Protein AF-A0A841CQZ8-F1 (afdb_monomer_lite)

Foldseek 3Di:
DPPVQADFAFDDADPVQCWTATQVGDIHNDDDDDDPVPDPRHHDPRRVVVVVVVD

Structure (mmCIF, N/CA/C/O backbone):
data_AF-A0A841CQZ8-F1
#
_entry.id   AF-A0A841CQZ8-F1
#
loop_
_atom_site.group_PDB
_atom_site.id
_atom_site.type_symbol
_atom_site.label_atom_id
_atom_site.label_alt_id
_atom_site.label_comp_id
_atom_site.label_asym_id
_atom_site.label_entity_id
_atom_site.label_seq_id
_atom_site.pdbx_PDB_ins_code
_atom_site.Cartn_x
_atom_site.Cartn_y
_atom_site.Cartn_z
_atom_site.occupancy
_atom_site.B_iso_or_equiv
_atom_site.auth_seq_id
_atom_site.auth_comp_id
_atom_site.auth_asym_id
_atom_site.auth_atom_id
_atom_site.pdbx_PDB_model_num
ATOM 1 N N . MET A 1 1 ? 13.505 -2.089 6.879 1.00 42.94 1 MET A N 1
ATOM 2 C CA . MET A 1 1 ? 13.782 -1.542 5.538 1.00 42.94 1 MET A CA 1
ATOM 3 C C . MET A 1 1 ? 12.441 -1.106 4.990 1.00 42.94 1 MET A C 1
ATOM 5 O O . MET A 1 1 ? 11.741 -1.911 4.392 1.00 42.94 1 MET A O 1
ATOM 9 N N . SER A 1 2 ? 12.018 0.096 5.377 1.00 48.12 2 SER A N 1
ATOM 10 C CA . SER A 1 2 ? 10.832 0.722 4.805 1.00 48.12 2 SER A CA 1
ATOM 11 C C . SER A 1 2 ? 11.229 1.164 3.406 1.00 48.12 2 SER A C 1
ATOM 13 O O . SER A 1 2 ? 12.281 1.767 3.221 1.00 48.12 2 SER A O 1
ATOM 15 N N . ASP A 1 3 ? 10.458 0.764 2.409 1.00 55.12 3 ASP A N 1
ATOM 16 C CA . ASP A 1 3 ? 10.647 1.171 1.021 1.00 55.12 3 ASP A CA 1
ATOM 17 C C . ASP A 1 3 ? 10.202 2.646 0.897 1.00 55.12 3 ASP A C 1
ATOM 19 O O . ASP A 1 3 ? 9.168 2.960 0.316 1.00 55.12 3 ASP A O 1
ATOM 23 N N . ASP A 1 4 ? 10.958 3.564 1.516 1.00 61.31 4 ASP A N 1
ATOM 24 C CA . ASP A 1 4 ? 10.614 4.989 1.703 1.00 61.31 4 ASP A CA 1
ATOM 25 C C . ASP A 1 4 ? 10.446 5.771 0.379 1.00 61.31 4 ASP A C 1
ATOM 27 O O . ASP A 1 4 ? 10.090 6.946 0.377 1.00 61.31 4 ASP A O 1
ATOM 31 N N . ASN A 1 5 ? 10.674 5.124 -0.768 1.00 70.31 5 ASN A N 1
ATOM 32 C CA . ASN A 1 5 ? 10.511 5.697 -2.105 1.00 70.31 5 ASN A CA 1
ATOM 33 C C . ASN A 1 5 ? 9.351 5.098 -2.918 1.00 70.31 5 ASN A C 1
ATOM 35 O O . ASN A 1 5 ? 9.238 5.385 -4.116 1.00 70.31 5 ASN A O 1
ATOM 39 N N . LEU A 1 6 ? 8.486 4.284 -2.301 1.00 82.38 6 LEU A N 1
ATOM 40 C CA . LEU A 1 6 ? 7.305 3.750 -2.972 1.00 82.38 6 LEU A CA 1
ATOM 41 C C . LEU A 1 6 ? 6.042 4.566 -2.687 1.00 82.38 6 LEU A C 1
ATOM 43 O O . LEU A 1 6 ? 5.777 5.009 -1.574 1.00 82.38 6 LEU A O 1
ATOM 47 N N . ILE A 1 7 ? 5.218 4.727 -3.718 1.00 85.31 7 ILE A N 1
ATOM 48 C CA . ILE A 1 7 ? 3.867 5.267 -3.604 1.00 85.31 7 ILE A CA 1
ATOM 49 C C . ILE A 1 7 ? 2.978 4.172 -3.017 1.00 85.31 7 ILE A C 1
ATOM 51 O O . ILE A 1 7 ? 2.828 3.086 -3.594 1.00 85.31 7 ILE A O 1
ATOM 55 N N . HIS A 1 8 ? 2.379 4.475 -1.868 1.00 88.00 8 HIS A N 1
ATOM 56 C CA . HIS A 1 8 ? 1.401 3.622 -1.213 1.00 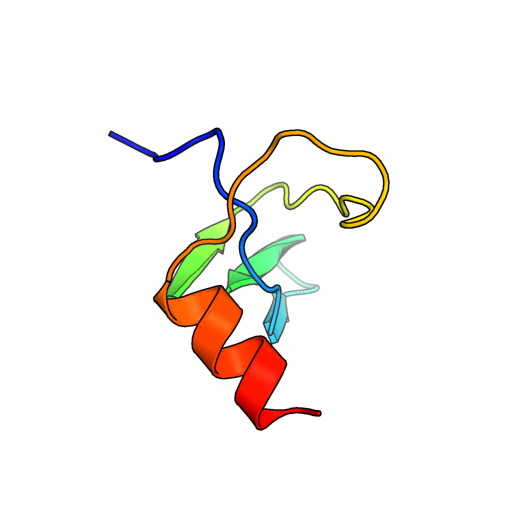88.00 8 HIS A CA 1
ATOM 57 C C . HIS A 1 8 ? 0.010 4.245 -1.306 1.00 88.00 8 HIS A C 1
ATOM 59 O O . HIS A 1 8 ? -0.184 5.410 -0.973 1.00 88.00 8 HIS A O 1
ATOM 65 N N . LEU A 1 9 ? -0.966 3.450 -1.744 1.00 87.56 9 LEU A N 1
ATOM 66 C CA . LEU A 1 9 ? -2.351 3.888 -1.852 1.00 87.56 9 LEU A CA 1
ATOM 67 C C . LEU A 1 9 ? -2.957 3.961 -0.454 1.00 87.56 9 LEU A C 1
ATOM 69 O O . LEU A 1 9 ? -3.130 2.920 0.180 1.00 87.56 9 LEU A O 1
ATOM 73 N N . GLU A 1 10 ? -3.300 5.157 0.013 1.00 88.88 10 GLU A N 1
ATOM 74 C CA . GLU A 1 10 ? -4.104 5.316 1.224 1.00 88.88 10 GLU A CA 1
ATOM 75 C C . GLU A 1 10 ? -5.513 4.751 0.981 1.00 88.88 10 GLU A C 1
ATOM 77 O O . GLU A 1 10 ? -6.184 5.082 0.001 1.00 88.88 10 GLU A O 1
ATOM 82 N N . VAL A 1 11 ? -5.958 3.849 1.859 1.00 87.50 11 VAL A N 1
ATOM 83 C CA . VAL A 1 11 ? -7.301 3.246 1.788 1.00 87.50 11 VAL A CA 1
ATOM 84 C C . VAL A 1 11 ? -8.192 3.656 2.945 1.00 87.50 11 VAL A C 1
ATOM 86 O O . VAL A 1 11 ? -9.410 3.624 2.801 1.00 87.50 11 VAL A O 1
ATOM 89 N N . SER A 1 12 ? -7.604 4.021 4.080 1.00 86.62 12 SER A N 1
ATOM 90 C CA . SER A 1 12 ? -8.330 4.482 5.256 1.00 86.62 12 SER A CA 1
ATOM 91 C C . SER A 1 12 ? -7.426 5.365 6.100 1.00 86.62 12 SER A C 1
ATOM 93 O O . SER A 1 12 ? -6.228 5.107 6.194 1.00 86.62 12 SER A O 1
ATOM 95 N N . ARG A 1 13 ? -7.996 6.376 6.752 1.00 87.00 13 ARG A N 1
ATOM 96 C CA . ARG A 1 13 ? -7.280 7.240 7.688 1.00 87.00 13 ARG A CA 1
ATOM 97 C C . ARG A 1 13 ? -8.018 7.283 9.014 1.00 87.00 13 ARG A C 1
ATOM 99 O O . ARG A 1 13 ? -9.209 7.566 9.076 1.00 87.00 13 ARG A O 1
ATOM 106 N N . SER A 1 14 ? -7.295 7.002 10.090 1.00 85.75 14 SER A N 1
ATOM 107 C CA . SER A 1 14 ? -7.825 7.062 11.447 1.00 85.75 14 SER A CA 1
ATOM 108 C C . SER A 1 14 ? -7.785 8.497 11.963 1.00 85.75 14 SER A C 1
ATOM 110 O O . SER A 1 14 ? -6.717 9.001 12.300 1.00 85.75 14 SER A O 1
ATOM 112 N N . TRP A 1 15 ? -8.942 9.145 12.102 1.00 82.06 15 TRP A N 1
ATOM 113 C CA . TRP A 1 15 ? -9.022 10.516 12.632 1.00 82.06 15 TRP A CA 1
ATOM 114 C C . TRP A 1 15 ? -8.564 10.652 14.093 1.00 82.06 15 TRP A C 1
ATOM 116 O O . TRP A 1 15 ? -8.082 11.709 14.478 1.00 82.06 15 TRP A O 1
ATOM 126 N N . TRP A 1 16 ? -8.652 9.586 14.895 1.00 84.69 16 TRP A N 1
ATOM 127 C CA . TRP A 1 16 ? -8.237 9.594 16.306 1.00 84.69 16 TRP A CA 1
ATOM 128 C C . TRP A 1 16 ? -6.720 9.569 16.508 1.00 84.69 16 TRP A C 1
ATOM 130 O O . TRP A 1 16 ? -6.217 10.112 17.484 1.00 84.69 16 TRP A O 1
ATOM 140 N N . THR A 1 17 ? -5.991 8.899 15.614 1.00 84.62 17 THR A N 1
ATOM 141 C CA . THR A 1 17 ? -4.539 8.688 15.744 1.00 84.62 17 THR A CA 1
ATOM 142 C C . THR A 1 17 ? -3.737 9.386 14.652 1.00 84.62 17 THR A C 1
ATOM 144 O O . THR A 1 17 ? -2.513 9.343 14.689 1.00 84.62 17 THR A O 1
ATOM 147 N N . GLY A 1 18 ? -4.405 9.982 13.661 1.00 82.56 18 GLY A N 1
ATOM 148 C CA . GLY A 1 18 ? -3.788 10.592 12.483 1.00 82.56 18 GLY A CA 1
ATOM 149 C C . GLY A 1 18 ? -3.233 9.591 11.467 1.00 82.56 18 GLY A C 1
ATOM 150 O O . GLY A 1 18 ? -2.896 10.000 10.359 1.00 82.56 18 GLY A O 1
ATOM 151 N N . LYS A 1 19 ? -3.185 8.297 11.810 1.00 86.56 19 LYS A N 1
ATOM 152 C CA . LYS A 1 19 ? -2.513 7.254 11.032 1.00 86.56 19 LYS A CA 1
ATOM 153 C C . LYS A 1 19 ? -3.300 6.867 9.786 1.00 86.56 19 LYS A C 1
ATOM 155 O O . LYS A 1 19 ? -4.506 6.620 9.851 1.00 86.56 19 LYS A O 1
ATOM 160 N N . SER A 1 20 ? -2.581 6.708 8.688 1.00 86.62 20 SER A N 1
ATOM 161 C CA . SER A 1 20 ? -3.101 6.263 7.403 1.00 86.62 20 SER A CA 1
ATOM 162 C C . SER A 1 20 ? -2.788 4.792 7.172 1.00 86.62 20 SER A C 1
ATOM 164 O O . SER A 1 20 ? -1.639 4.357 7.231 1.00 86.62 20 SER A O 1
ATOM 166 N N . THR A 1 21 ? -3.819 4.007 6.899 1.00 88.94 21 THR A N 1
ATOM 167 C CA . THR A 1 21 ? -3.708 2.618 6.468 1.00 88.94 21 THR A CA 1
ATOM 168 C C . THR A 1 21 ? -3.694 2.570 4.949 1.00 88.94 21 THR A C 1
ATOM 170 O O . THR A 1 21 ? -4.545 3.148 4.270 1.00 88.94 21 THR A O 1
ATOM 173 N N . THR A 1 22 ? -2.717 1.852 4.414 1.00 89.69 22 THR A N 1
ATOM 174 C CA . THR A 1 22 ? -2.491 1.701 2.978 1.00 89.69 22 THR A CA 1
ATOM 175 C C . THR A 1 22 ? -3.028 0.369 2.457 1.00 89.69 22 THR A C 1
ATOM 177 O O . THR A 1 22 ? -3.237 -0.573 3.222 1.00 89.69 22 THR A O 1
ATOM 180 N N . ALA A 1 23 ? -3.226 0.263 1.141 1.00 88.38 23 ALA A N 1
ATOM 181 C CA . ALA A 1 23 ? -3.751 -0.945 0.497 1.00 88.38 23 ALA A CA 1
ATOM 182 C C . ALA A 1 23 ? -2.856 -2.177 0.704 1.00 88.38 23 ALA A C 1
ATOM 184 O O . ALA A 1 23 ? -3.345 -3.301 0.722 1.00 88.38 23 ALA A O 1
ATOM 185 N N . CYS A 1 24 ? -1.549 -1.975 0.887 1.00 87.88 24 CYS A N 1
ATOM 186 C CA . CYS A 1 24 ? -0.606 -3.051 1.181 1.00 87.88 24 CYS A CA 1
ATOM 187 C C . CYS A 1 24 ? -0.562 -3.451 2.667 1.00 87.88 24 CYS A C 1
ATOM 189 O O . CYS A 1 24 ? 0.273 -4.266 3.045 1.00 87.88 24 CYS A O 1
ATOM 191 N N . GLY A 1 25 ? -1.421 -2.874 3.516 1.00 86.62 25 GLY A N 1
ATOM 192 C CA . GLY A 1 25 ? -1.505 -3.186 4.946 1.00 8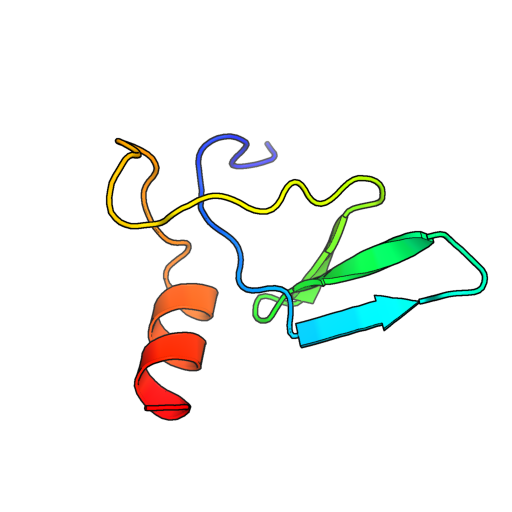6.62 25 GLY A CA 1
ATOM 193 C C . GLY A 1 25 ? -0.526 -2.413 5.832 1.00 86.62 25 GLY A C 1
ATOM 194 O O . GLY A 1 25 ? -0.493 -2.637 7.041 1.00 86.62 25 GLY A O 1
ATOM 195 N N . LEU A 1 26 ? 0.256 -1.481 5.273 1.00 86.25 26 LEU A N 1
ATOM 196 C CA . LEU A 1 26 ? 1.121 -0.618 6.077 1.00 86.25 26 LEU A CA 1
ATOM 197 C C . LEU A 1 26 ? 0.299 0.485 6.737 1.00 86.25 26 LEU A C 1
ATOM 199 O O . LEU A 1 26 ? -0.563 1.091 6.098 1.00 86.25 26 LEU A O 1
ATOM 203 N N . THR A 1 27 ? 0.605 0.754 8.003 1.00 86.88 27 THR A N 1
ATOM 204 C CA . THR A 1 27 ? 0.067 1.895 8.746 1.00 86.88 27 THR A CA 1
ATOM 205 C C . THR A 1 27 ? 1.158 2.950 8.872 1.00 86.88 27 THR A C 1
ATOM 207 O O . THR A 1 27 ? 2.177 2.704 9.514 1.00 86.88 27 THR A O 1
ATOM 210 N N . ILE A 1 28 ? 0.942 4.111 8.261 1.00 84.44 28 ILE A N 1
ATOM 211 C CA . ILE A 1 28 ? 1.898 5.215 8.183 1.00 84.44 28 ILE A CA 1
ATOM 212 C C . ILE A 1 28 ? 1.351 6.377 9.028 1.00 84.44 28 ILE A C 1
ATOM 214 O O . ILE A 1 28 ? 0.212 6.788 8.808 1.00 84.44 28 ILE A O 1
ATOM 218 N N . PRO A 1 29 ? 2.096 6.881 10.028 1.00 78.94 29 PRO A N 1
ATOM 219 C CA . PRO A 1 29 ? 1.626 7.969 10.888 1.00 78.94 29 PRO A CA 1
ATOM 220 C C . PRO A 1 29 ? 1.548 9.332 10.179 1.00 78.94 29 PRO A C 1
ATOM 222 O O . PRO A 1 29 ? 0.669 10.113 10.519 1.00 78.94 29 PRO A O 1
ATOM 225 N N . ASP A 1 30 ? 2.378 9.562 9.160 1.00 71.62 30 ASP A N 1
ATOM 226 C CA . ASP A 1 30 ? 2.432 10.795 8.363 1.00 71.62 30 ASP A CA 1
ATOM 227 C C . ASP A 1 30 ? 2.421 10.450 6.868 1.00 71.62 30 ASP A C 1
ATOM 2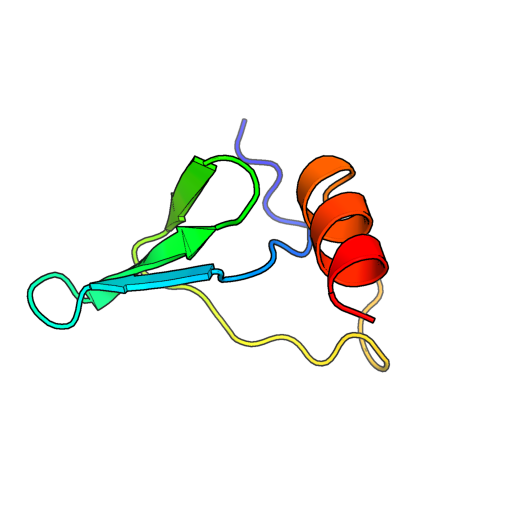29 O O . ASP A 1 30 ? 3.454 10.419 6.201 1.00 71.62 30 ASP A O 1
ATOM 233 N N . ALA A 1 31 ? 1.250 10.100 6.333 1.00 72.00 31 ALA A N 1
ATOM 234 C CA . ALA A 1 31 ? 1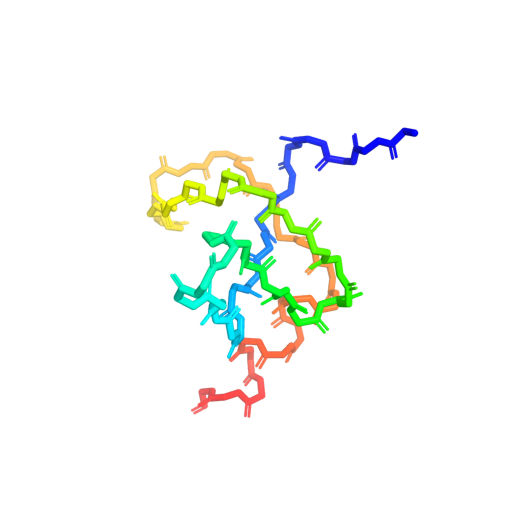.119 9.895 4.895 1.00 72.00 31 ALA A CA 1
ATOM 235 C C . ALA A 1 31 ? 1.082 11.249 4.171 1.00 72.00 31 ALA A C 1
ATOM 237 O O . ALA A 1 31 ? 0.154 12.040 4.350 1.00 72.00 31 ALA A O 1
ATOM 238 N N . GLU A 1 32 ? 2.079 11.500 3.325 1.00 73.31 32 GLU A N 1
ATOM 239 C CA . GLU A 1 32 ? 2.079 12.635 2.405 1.00 73.31 32 GLU A CA 1
ATOM 240 C C . GLU A 1 32 ? 1.371 12.260 1.098 1.00 73.31 32 GLU A C 1
ATOM 242 O O . GLU A 1 32 ? 1.701 11.265 0.446 1.00 73.31 32 GLU A O 1
ATOM 247 N N . GLY A 1 33 ? 0.397 13.076 0.691 1.00 72.62 33 GLY A N 1
ATOM 248 C CA . GLY A 1 33 ? -0.241 12.944 -0.614 1.00 72.62 33 GLY A CA 1
ATOM 249 C C . GLY A 1 33 ? 0.741 13.313 -1.722 1.00 72.62 33 GLY A C 1
ATOM 250 O O . GLY A 1 33 ? 1.197 14.452 -1.795 1.00 72.62 33 GLY A O 1
ATOM 251 N N . VAL A 1 34 ? 1.054 12.363 -2.601 1.00 76.75 34 VAL A N 1
ATOM 252 C CA . VAL A 1 34 ? 1.927 12.591 -3.760 1.00 76.75 34 VAL A CA 1
ATOM 253 C C . VAL A 1 34 ? 1.127 12.619 -5.053 1.00 76.75 34 VAL A C 1
ATOM 255 O O . VAL A 1 34 ? 0.254 11.783 -5.291 1.00 76.75 34 VAL A O 1
ATOM 258 N N . TRP A 1 35 ? 1.454 13.570 -5.923 1.00 71.62 35 TRP A N 1
ATOM 259 C CA . TRP A 1 35 ? 0.901 13.627 -7.270 1.00 71.62 35 TRP A CA 1
ATOM 260 C C . TRP A 1 35 ? 1.652 12.651 -8.175 1.00 71.62 35 TRP A C 1
ATOM 262 O O . TRP A 1 35 ? 2.826 12.835 -8.488 1.00 71.62 35 TRP A O 1
ATOM 272 N N . THR A 1 36 ? 0.955 11.609 -8.615 1.00 74.06 36 THR A N 1
ATOM 273 C CA . THR A 1 36 ? 1.528 10.465 -9.345 1.00 74.06 36 THR A CA 1
ATOM 274 C C . THR A 1 36 ? 2.048 10.808 -10.744 1.00 74.06 36 THR A C 1
ATOM 276 O O . THR A 1 36 ? 2.777 10.016 -11.327 1.00 74.06 36 THR A O 1
ATOM 279 N N . TRP A 1 37 ? 1.704 11.984 -11.278 1.00 71.81 37 TRP A N 1
ATOM 280 C CA . TRP A 1 37 ? 2.141 12.490 -12.585 1.00 71.81 37 TRP A CA 1
ATOM 281 C C . TRP A 1 37 ? 3.425 13.339 -12.524 1.00 71.81 37 TRP A C 1
ATOM 283 O O . TRP A 1 37 ? 3.997 13.616 -13.572 1.00 71.81 37 TRP A O 1
ATOM 293 N N . PHE A 1 38 ? 3.893 13.740 -11.332 1.00 72.69 38 PHE A N 1
ATOM 294 C CA . PHE A 1 38 ? 5.077 14.603 -11.133 1.00 72.69 38 PHE A CA 1
ATOM 295 C C . PHE A 1 38 ? 6.075 14.005 -10.129 1.00 72.69 38 PHE A C 1
ATOM 297 O O . PHE A 1 38 ? 6.702 14.711 -9.340 1.00 72.69 38 PHE A O 1
ATOM 304 N N . THR A 1 39 ? 6.217 12.681 -10.121 1.00 74.31 39 THR A N 1
ATOM 305 C CA . THR A 1 39 ? 7.142 12.002 -9.213 1.00 74.31 39 THR A CA 1
ATOM 306 C C . THR A 1 39 ? 7.862 10.847 -9.900 1.00 74.31 39 THR A C 1
ATOM 308 O O . THR A 1 39 ? 7.245 10.065 -10.616 1.00 74.31 39 THR A O 1
ATOM 311 N N . ASP A 1 40 ? 9.164 10.714 -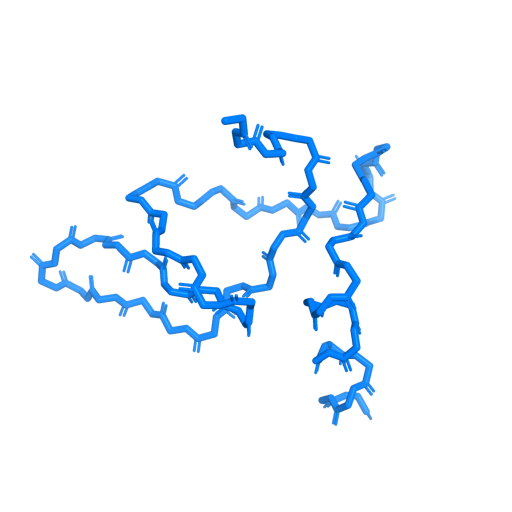9.641 1.00 77.31 40 ASP A N 1
ATOM 312 C CA . ASP A 1 40 ? 9.965 9.540 -10.018 1.00 77.31 40 ASP A CA 1
ATOM 313 C C . ASP A 1 40 ? 9.758 8.348 -9.060 1.00 77.31 40 ASP A C 1
ATOM 315 O O . ASP A 1 40 ? 10.385 7.293 -9.208 1.00 77.31 40 ASP A O 1
ATOM 319 N N . ARG A 1 41 ? 8.888 8.497 -8.048 1.00 81.88 41 ARG A N 1
ATOM 320 C CA . ARG A 1 41 ? 8.565 7.431 -7.093 1.00 81.88 41 ARG A CA 1
ATOM 321 C C . ARG A 1 41 ? 7.820 6.302 -7.799 1.00 81.88 41 ARG A C 1
ATOM 323 O O . ARG A 1 41 ? 6.895 6.520 -8.581 1.00 81.88 41 ARG A O 1
ATOM 330 N N . LYS A 1 42 ? 8.201 5.064 -7.493 1.00 84.69 42 LYS A N 1
ATOM 331 C CA . LYS A 1 42 ? 7.550 3.872 -8.054 1.00 84.69 42 LYS A CA 1
ATOM 332 C C . LYS A 1 42 ? 6.362 3.473 -7.199 1.00 84.69 42 LYS A C 1
ATOM 334 O O . LYS A 1 42 ? 6.374 3.669 -5.996 1.00 84.69 42 LYS A O 1
ATOM 339 N N . TRP A 1 43 ? 5.343 2.864 -7.786 1.00 86.44 43 TRP A N 1
ATOM 340 C CA . TRP A 1 43 ? 4.249 2.317 -6.990 1.00 86.44 43 TRP A CA 1
ATOM 341 C C . TRP A 1 43 ? 4.650 1.025 -6.286 1.00 86.44 43 TRP A C 1
ATOM 343 O O . TRP A 1 43 ? 5.307 0.154 -6.863 1.00 86.44 43 TRP A O 1
ATOM 353 N N . CYS A 1 44 ? 4.183 0.858 -5.051 1.00 87.75 44 CYS A N 1
ATOM 354 C CA . CYS A 1 44 ? 4.161 -0.458 -4.431 1.00 87.75 44 CYS A CA 1
ATOM 355 C C . CYS A 1 44 ? 3.262 -1.383 -5.265 1.00 87.75 44 CYS A C 1
ATOM 357 O O . CYS A 1 44 ? 2.117 -1.032 -5.5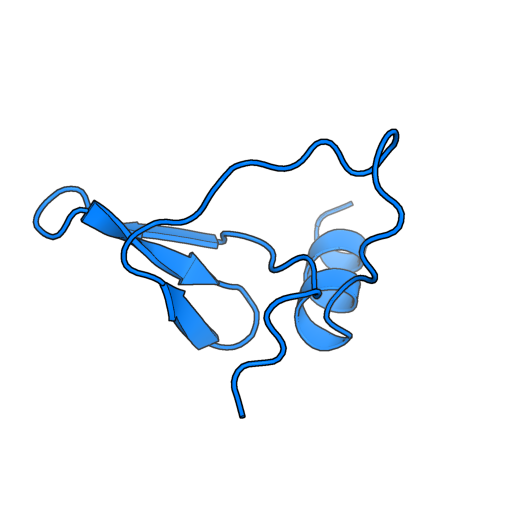35 1.00 87.75 44 CYS A O 1
ATOM 359 N N . ARG A 1 45 ? 3.744 -2.578 -5.640 1.00 88.19 45 ARG A N 1
ATOM 360 C CA . ARG A 1 45 ? 2.999 -3.526 -6.500 1.00 88.19 45 ARG A CA 1
ATOM 361 C C . ARG A 1 45 ? 1.583 -3.821 -5.998 1.00 88.19 45 ARG A C 1
ATOM 363 O O . ARG A 1 45 ? 0.658 -3.899 -6.796 1.00 88.19 45 ARG A O 1
ATOM 370 N N . VAL A 1 46 ? 1.415 -3.972 -4.682 1.00 89.38 46 VAL A N 1
ATOM 371 C CA . VAL A 1 46 ? 0.104 -4.250 -4.070 1.00 89.38 46 VAL A CA 1
ATOM 372 C C . VAL A 1 46 ? -0.814 -3.031 -4.171 1.00 89.38 46 VAL A C 1
ATOM 374 O O . VAL A 1 46 ? -1.978 -3.161 -4.538 1.00 89.38 46 VAL A O 1
ATOM 377 N N . CYS A 1 47 ? -0.283 -1.838 -3.904 1.00 89.06 47 CYS A N 1
ATOM 378 C CA . CYS A 1 47 ? -1.026 -0.585 -4.016 1.00 89.06 47 CYS A CA 1
ATOM 379 C C . CYS A 1 47 ? -1.377 -0.245 -5.471 1.00 89.06 47 CYS A C 1
ATOM 381 O O . CYS A 1 47 ? -2.476 0.232 -5.723 1.00 89.06 47 CYS A O 1
ATOM 383 N N . GLU A 1 48 ? -0.481 -0.531 -6.419 1.00 89.75 48 GLU A N 1
ATOM 384 C CA . GLU A 1 48 ? -0.718 -0.355 -7.855 1.00 89.75 48 GLU A CA 1
ATOM 385 C C . GLU A 1 48 ? -1.845 -1.270 -8.348 1.00 89.75 48 GLU A C 1
ATOM 387 O O . GLU A 1 48 ? -2.735 -0.832 -9.071 1.00 89.75 48 GLU A O 1
ATOM 392 N N . ALA A 1 49 ? -1.830 -2.543 -7.938 1.00 89.56 49 ALA A N 1
ATOM 393 C CA . ALA A 1 49 ? -2.884 -3.491 -8.281 1.00 89.56 49 ALA A CA 1
ATOM 394 C C . ALA A 1 49 ? -4.236 -3.071 -7.683 1.00 89.56 49 ALA A C 1
ATOM 396 O O . ALA A 1 49 ? -5.258 -3.158 -8.358 1.00 89.56 49 ALA A O 1
ATOM 397 N N . ALA A 1 50 ? -4.239 -2.575 -6.441 1.00 88.75 50 ALA A N 1
ATOM 398 C CA . ALA A 1 50 ? -5.442 -2.067 -5.790 1.00 88.75 50 ALA A CA 1
ATOM 399 C C . ALA A 1 50 ? -5.992 -0.796 -6.462 1.00 88.75 50 ALA A C 1
ATOM 401 O O . ALA A 1 50 ? -7.205 -0.670 -6.602 1.00 88.75 50 ALA A O 1
ATOM 402 N N . ASP A 1 51 ? -5.127 0.124 -6.900 1.00 87.56 51 ASP A N 1
ATOM 403 C CA . ASP A 1 51 ? -5.523 1.315 -7.665 1.00 87.56 51 ASP A CA 1
ATOM 404 C C . ASP A 1 51 ? -6.134 0.927 -9.020 1.00 87.56 51 ASP A C 1
ATOM 406 O O . ASP A 1 51 ? -7.245 1.342 -9.346 1.00 87.56 51 ASP A O 1
ATOM 410 N N . LYS A 1 52 ? -5.469 0.027 -9.758 1.00 86.69 52 LYS A N 1
ATOM 411 C CA . LYS A 1 52 ? -5.970 -0.511 -11.033 1.00 86.69 52 LYS A CA 1
ATOM 412 C C . LYS A 1 52 ? -7.313 -1.226 -10.893 1.00 86.69 52 LYS A C 1
ATOM 414 O O . LYS A 1 52 ? -8.112 -1.147 -11.810 1.00 86.69 52 LYS A O 1
ATOM 419 N N . ALA A 1 53 ? -7.563 -1.908 -9.774 1.00 86.50 53 ALA A N 1
ATOM 420 C CA . ALA A 1 53 ? -8.836 -2.584 -9.512 1.00 86.50 53 ALA A CA 1
ATOM 421 C C . ALA A 1 53 ? -9.974 -1.630 -9.095 1.00 86.50 53 ALA A C 1
ATOM 423 O O . ALA A 1 53 ? -11.135 -2.032 -9.105 1.00 86.50 53 ALA A O 1
ATOM 424 N N . ARG A 1 54 ? -9.652 -0.396 -8.680 1.00 76.44 54 ARG A N 1
ATOM 425 C CA . ARG A 1 54 ? -10.632 0.655 -8.348 1.00 76.44 54 ARG A CA 1
ATOM 426 C C . ARG A 1 54 ? -11.043 1.497 -9.560 1.00 76.44 54 ARG A C 1
ATOM 428 O O . ARG A 1 54 ? -12.062 2.180 -9.474 1.00 76.44 54 ARG A O 1
ATOM 435 N N . ARG A 1 55 ? -10.235 1.493 -10.624 1.00 64.19 55 ARG A N 1
ATOM 436 C CA . ARG A 1 55 ? -10.522 2.122 -11.921 1.00 64.19 55 ARG A CA 1
ATOM 437 C C . ARG A 1 55 ? -11.401 1.230 -12.786 1.00 64.19 55 ARG A C 1
ATOM 439 O O . ARG A 1 55 ? -12.227 1.816 -13.515 1.00 64.19 55 ARG A O 1
#

pLDDT: mean 80.49, std 10.44, range [42.94, 89.75]

Radius of gyration: 11.13 Å; chains: 1; bounding box: 24×19×29 Å

Secondary structure (DSSP, 8-state):
---TTEE--EEEE-TTT-PEEETTS-EESSPPP--TTS--PEEPHHHHHHHHHH-

Organism: NCBI:txid1051531

Sequence (55 aa):
MSDDNLIHLEVSRSWWTGKSTTACGLTIPDAEGVWTWFTDRKWCRVCEAADKARR